Protein AF-A0A915YYY5-F1 (afdb_monomer)

Organism: NCBI:txid588596

Secondary structure (DSSP, 8-state):
--TT---TTTSPPEEEEEEEPPPPSSHHHHH-TTTTSGGG-EEEEEEE---SS---S-EEE-B-TTS-BSS--HHHHHHHHHHHHHTTTSEEEE--EEEEETTEEEEES-EEEESSTTSSGGG--HHHHH-

Structure (mmCIF, N/CA/C/O backbone):
data_AF-A0A915YYY5-F1
#
_entry.id   AF-A0A915YYY5-F1
#
loop_
_atom_site.group_PDB
_atom_site.id
_atom_site.type_symbol
_atom_site.label_atom_id
_atom_site.label_alt_id
_atom_site.label_comp_id
_atom_site.label_asym_id
_atom_site.label_entity_id
_atom_site.label_seq_id
_atom_site.pdbx_PDB_ins_code
_atom_site.Cartn_x
_atom_site.Cartn_y
_atom_site.Cartn_z
_atom_site.occupancy
_atom_site.B_iso_or_equiv
_atom_site.auth_seq_id
_atom_site.auth_comp_id
_atom_site.auth_asym_id
_atom_site.auth_atom_id
_atom_site.pdbx_PDB_model_num
ATOM 1 N N . MET A 1 1 ? 7.406 -5.696 -25.699 1.00 45.72 1 MET A N 1
ATOM 2 C CA . MET A 1 1 ? 8.692 -5.515 -24.992 1.00 45.72 1 MET A CA 1
ATOM 3 C C . MET A 1 1 ? 8.987 -4.034 -24.933 1.00 45.72 1 MET A C 1
ATOM 5 O O . MET A 1 1 ? 8.876 -3.379 -25.964 1.00 45.72 1 MET A O 1
ATOM 9 N N . ASN A 1 2 ? 9.281 -3.507 -23.746 1.00 55.66 2 ASN A N 1
ATOM 10 C CA . ASN A 1 2 ? 9.713 -2.121 -23.607 1.00 55.66 2 ASN A CA 1
ATOM 11 C C . ASN A 1 2 ? 11.108 -1.995 -24.249 1.00 55.66 2 ASN A C 1
ATOM 13 O O . ASN A 1 2 ? 11.992 -2.759 -23.863 1.00 55.66 2 ASN A O 1
ATOM 17 N N . PRO A 1 3 ? 11.330 -1.088 -25.215 1.00 59.28 3 PRO A N 1
ATOM 18 C CA . PRO A 1 3 ? 12.632 -0.941 -25.873 1.00 59.28 3 PRO A CA 1
ATOM 19 C C . PRO A 1 3 ? 13.776 -0.576 -24.911 1.00 59.28 3 PRO A C 1
ATOM 21 O O . PRO A 1 3 ? 14.937 -0.690 -25.290 1.00 59.28 3 PRO A O 1
ATOM 24 N N . ASN A 1 4 ? 13.463 -0.169 -23.676 1.00 71.38 4 ASN A N 1
ATOM 25 C CA . ASN A 1 4 ? 14.441 0.230 -22.668 1.00 71.38 4 ASN A CA 1
ATOM 26 C C . ASN A 1 4 ? 14.791 -0.866 -21.652 1.00 71.38 4 ASN A C 1
ATOM 28 O O . ASN A 1 4 ? 15.533 -0.580 -20.712 1.00 71.38 4 ASN A O 1
ATOM 32 N N . GLU A 1 5 ? 14.265 -2.089 -21.789 1.00 81.50 5 GLU A N 1
ATOM 33 C CA . GLU A 1 5 ? 14.598 -3.170 -20.857 1.00 81.50 5 GLU A CA 1
ATOM 34 C C . GLU A 1 5 ? 16.118 -3.437 -20.855 1.00 81.50 5 GLU A C 1
ATOM 36 O O . GLU A 1 5 ? 16.714 -3.638 -21.919 1.00 81.50 5 GLU A O 1
ATOM 41 N N . PRO A 1 6 ? 16.784 -3.416 -19.685 1.00 86.31 6 PRO A N 1
ATOM 42 C CA . PRO A 1 6 ? 18.218 -3.619 -19.625 1.00 86.31 6 PRO A CA 1
ATOM 43 C C . PRO A 1 6 ? 18.569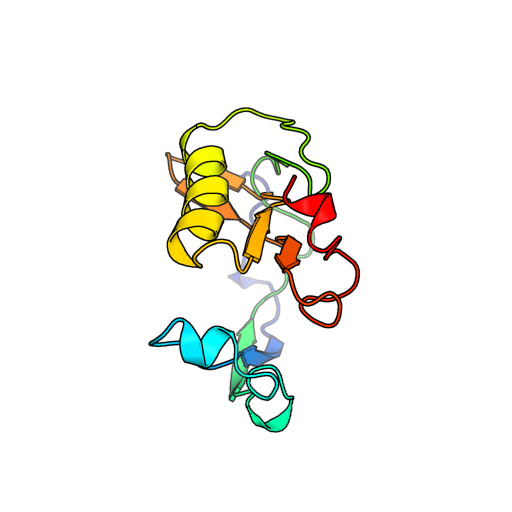 -5.071 -19.942 1.00 86.31 6 PRO A C 1
ATOM 45 O O . PRO A 1 6 ? 17.856 -6.010 -19.593 1.00 86.31 6 PRO A O 1
ATOM 48 N N . ASN A 1 7 ? 19.747 -5.278 -20.525 1.00 89.12 7 ASN A N 1
ATOM 49 C CA . ASN A 1 7 ? 20.287 -6.623 -20.650 1.00 89.12 7 ASN A CA 1
ATOM 50 C C . ASN A 1 7 ? 20.702 -7.142 -19.261 1.00 89.12 7 ASN A C 1
ATOM 52 O O . ASN A 1 7 ? 21.787 -6.854 -18.757 1.00 89.12 7 ASN A O 1
ATOM 56 N N . TRP A 1 8 ? 19.837 -7.938 -18.638 1.00 89.94 8 TRP A N 1
ATOM 57 C CA . TRP A 1 8 ? 20.064 -8.470 -17.296 1.00 89.94 8 TRP A CA 1
ATOM 58 C C . TRP A 1 8 ? 21.317 -9.339 -17.180 1.00 89.94 8 TRP A C 1
ATOM 60 O O . TRP A 1 8 ? 21.867 -9.451 -16.085 1.00 89.94 8 TRP A O 1
ATOM 70 N N . ASN A 1 9 ? 21.805 -9.931 -18.273 1.00 91.44 9 ASN A N 1
ATOM 71 C CA . ASN A 1 9 ? 22.969 -10.822 -18.245 1.00 91.44 9 ASN A CA 1
ATOM 72 C C . ASN A 1 9 ? 24.285 -10.087 -17.968 1.00 91.44 9 ASN A C 1
ATOM 74 O O . ASN A 1 9 ? 25.214 -10.700 -17.451 1.00 91.44 9 ASN A O 1
ATOM 78 N N . ILE A 1 10 ? 24.360 -8.788 -18.275 1.00 92.31 10 ILE A N 1
ATOM 79 C CA . ILE A 1 10 ? 25.585 -7.989 -18.106 1.00 92.31 10 ILE A CA 1
ATOM 80 C C . ILE A 1 10 ? 25.607 -7.178 -16.806 1.00 92.31 10 ILE A C 1
ATOM 82 O O . ILE A 1 10 ? 26.654 -6.668 -16.418 1.00 92.31 10 ILE A O 1
ATOM 86 N N . LEU A 1 11 ? 24.461 -7.038 -16.133 1.00 93.75 11 LEU A N 1
ATOM 87 C CA . LEU A 1 11 ? 24.360 -6.243 -14.914 1.00 93.75 11 LEU A CA 1
ATOM 88 C C . LEU A 1 11 ? 24.862 -7.026 -13.690 1.00 93.75 11 LEU A C 1
ATOM 90 O O . LEU A 1 11 ? 24.517 -8.207 -13.539 1.00 93.75 11 LEU A O 1
ATOM 94 N N . PRO A 1 12 ? 25.635 -6.378 -12.794 1.00 95.31 12 PRO A N 1
ATOM 95 C CA . PRO A 1 12 ? 26.172 -7.028 -11.608 1.00 95.31 12 PRO A CA 1
ATOM 96 C C . PRO A 1 12 ? 25.045 -7.428 -10.651 1.00 95.31 12 PRO A C 1
ATOM 98 O O . PRO A 1 12 ? 24.119 -6.653 -10.400 1.00 95.31 12 PRO A O 1
ATOM 101 N N . LEU A 1 13 ? 25.141 -8.645 -10.111 1.00 96.12 13 LEU A N 1
ATOM 102 C CA . LEU A 1 13 ? 24.275 -9.104 -9.030 1.00 96.12 13 LEU A CA 1
ATOM 103 C C . LEU A 1 13 ? 24.707 -8.434 -7.723 1.00 96.12 13 LEU A C 1
ATOM 105 O O . LEU A 1 13 ? 25.895 -8.397 -7.409 1.00 96.12 13 LEU A O 1
ATOM 109 N N . GLN A 1 14 ? 23.742 -7.927 -6.968 1.00 96.31 14 GLN A N 1
ATOM 110 C CA . GLN A 1 14 ? 23.948 -7.344 -5.648 1.00 96.31 14 GLN A CA 1
ATOM 111 C C . GLN A 1 14 ? 23.185 -8.154 -4.609 1.00 96.31 14 GLN A C 1
ATOM 113 O O . GLN A 1 14 ? 22.155 -8.753 -4.919 1.00 96.31 14 GLN A O 1
ATOM 118 N N . GLU A 1 15 ? 23.678 -8.154 -3.375 1.00 96.56 15 GLU A N 1
ATOM 119 C CA . GLU A 1 15 ? 22.966 -8.703 -2.225 1.00 96.56 15 GLU A CA 1
ATOM 120 C C . GLU A 1 15 ? 22.432 -7.566 -1.363 1.00 96.56 15 GLU A C 1
ATOM 122 O O . GLU A 1 15 ? 23.105 -6.563 -1.125 1.00 96.56 15 GLU A O 1
ATOM 127 N N . GLY A 1 16 ? 21.205 -7.725 -0.890 1.00 95.38 16 GLY A N 1
ATOM 128 C CA . GLY A 1 16 ? 20.570 -6.801 0.031 1.00 95.38 16 GLY A CA 1
ATOM 129 C C . GLY A 1 16 ? 19.656 -7.530 0.991 1.00 95.38 16 GLY A C 1
ATOM 130 O O . GLY A 1 16 ? 19.576 -8.758 1.011 1.00 95.38 16 GLY A O 1
ATOM 131 N N . VAL A 1 17 ? 18.952 -6.747 1.797 1.00 95.44 17 VAL A N 1
ATOM 132 C CA . VAL A 1 17 ? 18.006 -7.256 2.783 1.00 95.44 17 VAL A CA 1
ATOM 133 C C . VAL A 1 17 ? 16.642 -6.676 2.467 1.00 95.44 17 VAL A C 1
ATOM 135 O O . VAL A 1 17 ? 16.476 -5.458 2.440 1.00 95.44 17 VAL A O 1
ATOM 138 N N . VAL A 1 18 ? 15.667 -7.552 2.246 1.00 94.12 18 VAL A N 1
ATOM 139 C CA . VAL A 1 18 ? 14.259 -7.160 2.207 1.00 94.12 18 VAL A CA 1
ATOM 140 C C . VAL A 1 18 ? 13.659 -7.348 3.591 1.00 94.12 18 VAL A C 1
ATOM 142 O O . VAL A 1 18 ? 14.019 -8.275 4.319 1.00 94.12 18 VAL A O 1
ATOM 145 N N . MET A 1 19 ? 12.777 -6.428 3.958 1.00 94.38 19 MET A N 1
ATOM 146 C CA . MET A 1 19 ? 12.203 -6.297 5.285 1.00 94.38 19 MET A CA 1
ATOM 147 C C . MET A 1 19 ? 10.686 -6.160 5.170 1.00 94.38 19 MET A C 1
ATOM 149 O O . MET A 1 19 ? 10.214 -5.352 4.374 1.00 94.38 19 MET A O 1
ATOM 153 N N . TRP A 1 20 ? 9.922 -6.944 5.930 1.00 93.81 20 TRP A N 1
ATOM 154 C CA . TRP A 1 20 ? 8.458 -6.913 5.876 1.00 93.81 20 TRP A CA 1
ATOM 155 C C . TRP A 1 20 ? 7.820 -7.311 7.211 1.00 93.81 20 TRP A C 1
ATOM 15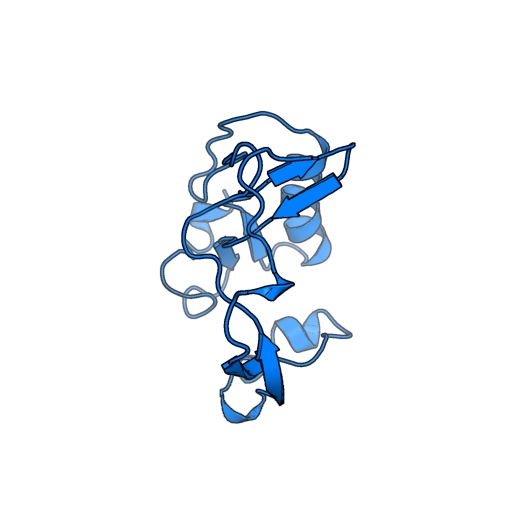7 O O . TRP A 1 20 ? 8.440 -7.974 8.040 1.00 93.81 20 TRP A O 1
ATOM 167 N N . TYR A 1 21 ? 6.571 -6.899 7.423 1.00 92.62 21 TYR A N 1
ATOM 168 C CA . TYR A 1 21 ? 5.737 -7.379 8.529 1.00 92.62 21 TYR A CA 1
ATOM 169 C C . TYR A 1 21 ? 4.983 -8.639 8.099 1.00 92.62 21 TYR A C 1
ATOM 171 O O . TYR A 1 21 ? 4.810 -8.872 6.903 1.00 92.62 21 TYR A O 1
ATOM 179 N N . HIS A 1 22 ? 4.514 -9.450 9.048 1.00 90.31 22 HIS A N 1
ATOM 180 C CA . HIS A 1 22 ? 3.669 -10.602 8.726 1.00 90.31 22 HIS A CA 1
ATOM 181 C C . HIS A 1 22 ? 2.416 -10.215 7.920 1.00 90.31 22 HIS A C 1
ATOM 183 O O . HIS A 1 22 ? 2.056 -9.051 7.780 1.00 90.31 22 HIS A O 1
ATOM 189 N N . ILE A 1 23 ? 1.750 -11.199 7.328 1.00 88.50 23 ILE A N 1
ATOM 190 C CA . ILE A 1 23 ? 0.441 -10.947 6.729 1.00 88.50 23 ILE A CA 1
ATOM 191 C C . ILE A 1 23 ? -0.581 -11.027 7.860 1.00 88.50 23 ILE A C 1
ATOM 193 O O . ILE A 1 23 ? -0.610 -12.006 8.603 1.00 88.50 23 ILE A O 1
ATOM 197 N N . LEU A 1 24 ? -1.372 -9.967 7.998 1.00 87.69 24 LEU A N 1
ATOM 198 C CA . LEU A 1 24 ? -2.435 -9.864 8.992 1.00 87.69 24 LEU A CA 1
ATOM 199 C C . LEU A 1 24 ? -3.547 -10.863 8.673 1.00 87.69 24 LEU A C 1
ATOM 201 O O . LEU A 1 24 ? -3.986 -10.945 7.526 1.00 87.69 24 LEU A O 1
ATOM 205 N N . ASN A 1 25 ? -4.047 -11.564 9.690 1.00 87.00 25 ASN A N 1
ATOM 206 C CA . ASN A 1 25 ? -5.193 -12.465 9.532 1.00 87.00 25 ASN A CA 1
ATOM 207 C C . ASN A 1 25 ? -6.515 -11.787 9.905 1.00 87.00 25 ASN A C 1
ATOM 209 O O . ASN A 1 25 ? -7.583 -12.222 9.474 1.00 87.00 25 ASN A O 1
ATOM 213 N N . THR A 1 26 ? -6.459 -10.723 10.712 1.00 90.06 26 THR A N 1
ATOM 214 C CA . THR A 1 26 ? -7.649 -10.044 11.230 1.00 90.06 26 THR A CA 1
ATOM 215 C C . THR A 1 26 ? -7.518 -8.522 11.217 1.00 90.06 26 THR A C 1
ATOM 217 O O . THR A 1 26 ? -6.429 -7.950 11.262 1.00 90.06 26 THR A O 1
ATOM 220 N N . LEU A 1 27 ? -8.668 -7.839 11.198 1.00 86.62 27 LEU A N 1
ATOM 221 C CA . LEU A 1 27 ? -8.729 -6.379 11.319 1.00 86.62 27 LEU A CA 1
ATOM 222 C C . LEU A 1 27 ? -8.288 -5.886 12.710 1.00 86.62 27 LEU A C 1
ATOM 224 O O . LEU A 1 27 ? -7.844 -4.750 12.845 1.00 86.62 27 LEU A O 1
ATOM 228 N N . GLU A 1 28 ? -8.403 -6.715 13.747 1.00 90.19 28 GLU A N 1
ATOM 229 C CA . GLU A 1 28 ? -7.983 -6.335 15.100 1.00 90.19 28 GLU A CA 1
ATOM 230 C C . GLU A 1 28 ? -6.456 -6.302 15.225 1.00 90.19 28 GLU A C 1
ATOM 232 O O . GLU A 1 28 ? -5.920 -5.346 15.780 1.00 90.19 28 GLU A O 1
ATOM 237 N N . GLU A 1 29 ? -5.744 -7.245 14.599 1.00 90.88 29 GLU A N 1
ATOM 238 C CA . GLU A 1 29 ? -4.279 -7.181 14.478 1.00 90.88 29 GLU A CA 1
ATOM 239 C C . GLU A 1 29 ? -3.830 -5.911 13.747 1.00 90.88 29 GLU A C 1
ATOM 241 O O . GLU A 1 29 ? -2.867 -5.263 14.156 1.00 90.88 29 GLU A O 1
ATOM 246 N N . LEU A 1 30 ? -4.561 -5.495 12.701 1.00 89.12 30 LEU A N 1
ATOM 247 C CA . LEU A 1 30 ? -4.257 -4.250 11.998 1.00 89.12 30 LEU A CA 1
ATOM 248 C C . LEU A 1 30 ? -4.309 -3.056 12.948 1.00 89.12 30 LEU A C 1
ATOM 250 O O . LEU A 1 30 ? -3.528 -2.130 12.768 1.00 89.12 30 LEU A O 1
ATOM 254 N N . LYS A 1 31 ? -5.214 -3.039 13.929 1.00 90.62 31 LYS A N 1
ATOM 255 C CA . LYS A 1 31 ? -5.388 -1.928 14.878 1.00 90.62 31 LYS A CA 1
ATOM 256 C C . LYS A 1 31 ? -4.397 -1.958 16.039 1.00 90.62 31 LYS A C 1
ATOM 258 O O . LYS A 1 31 ? -4.296 -0.945 16.732 1.00 90.62 31 LYS A O 1
ATOM 263 N N . ASP A 1 32 ? -3.669 -3.056 16.238 1.00 91.44 32 ASP A N 1
ATOM 264 C CA . ASP A 1 32 ? -2.689 -3.170 17.315 1.00 91.44 32 ASP A CA 1
ATOM 265 C C . ASP A 1 32 ? -1.599 -2.088 17.153 1.00 91.44 32 ASP A C 1
ATOM 267 O O . ASP A 1 32 ? -0.901 -2.045 16.128 1.00 91.44 32 ASP A O 1
ATOM 271 N N . PRO A 1 33 ? -1.434 -1.182 18.138 1.00 87.69 33 PRO A N 1
ATOM 272 C CA . PRO A 1 33 ? -0.419 -0.136 18.077 1.00 87.69 33 PRO A CA 1
ATOM 273 C C . PRO A 1 33 ? 1.008 -0.694 18.028 1.00 87.69 33 PRO A C 1
ATOM 275 O O . PRO A 1 33 ? 1.899 -0.013 17.527 1.00 87.69 33 PRO A O 1
ATOM 278 N N . ASN A 1 34 ? 1.229 -1.923 18.500 1.00 89.19 34 ASN A N 1
ATOM 279 C CA . ASN A 1 34 ? 2.538 -2.559 18.497 1.00 89.19 34 ASN A CA 1
ATOM 280 C C . ASN A 1 34 ? 2.863 -3.251 17.177 1.00 89.19 34 ASN A C 1
ATOM 282 O O . ASN A 1 34 ? 4.017 -3.612 16.967 1.00 89.19 34 ASN A O 1
ATOM 286 N N . TYR A 1 35 ? 1.887 -3.434 16.282 1.00 89.44 35 TYR A N 1
ATOM 287 C CA . TYR A 1 35 ? 2.065 -4.233 15.074 1.00 89.44 35 TYR A CA 1
ATOM 288 C C . TYR A 1 35 ? 3.230 -3.740 14.203 1.00 89.44 35 TYR A C 1
ATOM 290 O O . TYR A 1 35 ? 4.134 -4.509 13.882 1.00 89.44 35 TYR A O 1
ATOM 298 N N . PHE A 1 36 ? 3.264 -2.437 13.902 1.00 88.38 36 PHE A N 1
ATOM 299 C CA . PHE A 1 36 ? 4.296 -1.826 13.056 1.00 88.38 36 PHE A CA 1
ATOM 300 C C . PHE A 1 36 ? 5.606 -1.509 13.798 1.00 88.38 36 PHE A C 1
ATOM 302 O O . PHE A 1 36 ? 6.428 -0.729 13.314 1.00 88.38 36 PHE A O 1
ATOM 309 N N . ASN A 1 37 ? 5.857 -2.123 14.953 1.00 89.94 37 ASN A N 1
ATOM 310 C CA . ASN A 1 37 ? 7.122 -1.953 15.658 1.00 89.94 37 ASN A CA 1
ATOM 311 C C . ASN A 1 37 ? 8.266 -2.671 14.940 1.00 89.94 37 ASN A C 1
ATOM 313 O O . ASN A 1 37 ? 8.106 -3.765 14.402 1.00 89.94 37 ASN A O 1
ATOM 317 N N . LYS A 1 38 ? 9.468 -2.090 15.008 1.00 89.75 38 LYS A N 1
ATOM 318 C CA . LYS A 1 38 ? 10.682 -2.668 14.409 1.00 89.75 38 LYS A CA 1
ATOM 319 C C . LYS A 1 38 ? 10.997 -4.085 14.915 1.00 89.75 38 LYS A C 1
ATOM 321 O O . LYS A 1 38 ? 11.626 -4.851 14.200 1.00 89.75 38 LYS A O 1
ATOM 326 N N . SER A 1 39 ? 10.549 -4.445 16.118 1.00 92.25 39 SER A N 1
ATOM 327 C CA . SER A 1 39 ? 10.677 -5.801 16.670 1.00 92.25 39 SER A CA 1
ATOM 328 C C . SER A 1 39 ? 9.894 -6.865 15.894 1.00 92.25 39 SER A C 1
ATOM 330 O O . SER A 1 39 ? 10.236 -8.037 15.986 1.00 92.25 39 SER A O 1
ATOM 332 N N . ASN A 1 40 ? 8.864 -6.468 15.141 1.00 91.81 40 ASN A N 1
ATOM 333 C CA . ASN A 1 40 ? 7.979 -7.372 14.399 1.00 91.81 40 ASN A CA 1
ATOM 334 C C . ASN A 1 40 ? 8.350 -7.473 12.911 1.00 91.81 40 ASN A C 1
ATOM 336 O O . ASN A 1 40 ? 7.608 -8.056 12.120 1.00 91.81 40 ASN A O 1
ATOM 340 N N . LEU A 1 41 ? 9.469 -6.862 12.516 1.00 94.38 41 LEU A N 1
ATOM 341 C CA . LEU A 1 41 ? 9.974 -6.896 11.154 1.00 94.38 41 LEU A CA 1
ATOM 342 C C . LEU A 1 41 ? 10.766 -8.177 10.912 1.00 94.38 41 LEU A C 1
ATOM 344 O O . LEU A 1 41 ? 11.747 -8.465 11.597 1.00 94.38 41 LEU A O 1
ATOM 348 N N . PHE A 1 42 ? 10.368 -8.900 9.875 1.00 94.62 42 PHE A N 1
ATOM 349 C CA . PHE A 1 42 ? 11.136 -9.994 9.310 1.00 94.62 42 PHE A CA 1
ATOM 350 C C . PHE A 1 42 ? 12.120 -9.440 8.307 1.00 94.62 42 PHE A C 1
ATOM 352 O O . PHE A 1 42 ? 11.843 -8.452 7.626 1.00 94.62 42 PHE A O 1
ATOM 359 N N . SER A 1 43 ? 13.269 -10.092 8.213 1.00 95.69 43 SER A N 1
ATOM 360 C CA . SER A 1 43 ? 14.280 -9.772 7.226 1.00 95.69 43 SER A CA 1
ATOM 361 C C . SER A 1 43 ? 14.761 -11.036 6.533 1.00 95.69 43 SER A C 1
ATOM 363 O O . SER A 1 43 ? 14.785 -12.125 7.110 1.00 95.69 43 SER A O 1
ATOM 365 N N . LYS A 1 44 ? 15.130 -10.896 5.262 1.00 96.25 44 LYS A N 1
ATOM 366 C CA . LYS A 1 44 ? 15.742 -11.971 4.484 1.00 96.25 44 LYS A CA 1
ATOM 367 C C . LYS A 1 44 ? 16.700 -11.389 3.465 1.00 96.25 44 LYS A C 1
ATOM 369 O O . LYS A 1 44 ? 16.423 -10.348 2.867 1.00 96.25 44 LYS A O 1
ATOM 374 N N . SER A 1 45 ? 17.807 -12.091 3.258 1.00 96.56 45 SER A N 1
ATOM 375 C CA . SER A 1 45 ? 18.738 -11.774 2.184 1.00 96.56 45 SER A CA 1
ATOM 376 C C . SER A 1 45 ? 18.080 -12.014 0.830 1.00 96.56 45 SER A C 1
ATOM 378 O O . SER A 1 45 ? 17.471 -13.061 0.593 1.00 96.56 45 SER A O 1
ATOM 380 N N . LEU A 1 46 ? 18.211 -11.039 -0.058 1.00 96.06 46 LEU A N 1
ATOM 381 C CA . LEU A 1 46 ? 17.724 -11.095 -1.425 1.00 96.06 46 LEU A CA 1
ATOM 382 C C . LEU A 1 46 ? 18.849 -10.666 -2.362 1.00 96.06 46 LEU A C 1
ATOM 384 O O . LEU A 1 46 ? 19.503 -9.652 -2.126 1.00 96.06 46 LEU A O 1
ATOM 388 N N . SER A 1 47 ? 19.034 -11.415 -3.444 1.00 95.94 47 SER A N 1
ATOM 389 C CA . SER A 1 47 ? 19.907 -11.005 -4.539 1.00 95.94 47 SER A CA 1
ATOM 390 C C . SER A 1 47 ? 19.086 -10.290 -5.610 1.00 95.94 47 SER A C 1
ATOM 392 O O . SER A 1 47 ? 18.034 -10.783 -6.018 1.00 95.94 47 SER A O 1
ATOM 394 N N . PHE A 1 48 ? 19.551 -9.134 -6.072 1.0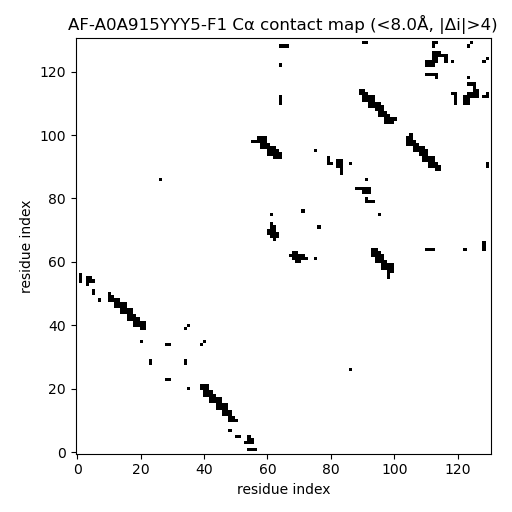0 93.94 48 PHE A N 1
ATOM 395 C CA . PHE A 1 48 ? 18.842 -8.300 -7.043 1.00 93.94 48 PHE A CA 1
ATOM 396 C C . PHE A 1 48 ? 19.813 -7.632 -8.023 1.00 93.94 48 PHE A C 1
ATOM 398 O O . PHE A 1 48 ? 21.023 -7.586 -7.800 1.00 93.94 48 PHE A O 1
ATOM 405 N N . LYS A 1 49 ? 19.281 -7.133 -9.140 1.00 94.00 49 LYS A N 1
ATOM 406 C CA . LYS A 1 49 ? 20.020 -6.349 -10.138 1.00 94.00 49 LYS A CA 1
ATOM 407 C C . LYS A 1 49 ? 19.354 -4.989 -10.279 1.00 94.00 49 LYS A C 1
ATOM 409 O O . LYS A 1 49 ? 18.131 -4.896 -10.248 1.00 94.00 49 LYS A O 1
ATOM 414 N N . ILE A 1 50 ? 20.161 -3.948 -10.440 1.00 90.38 50 ILE A N 1
ATOM 415 C CA . ILE A 1 50 ? 19.683 -2.577 -10.625 1.00 90.38 50 ILE A CA 1
ATOM 416 C C . ILE A 1 50 ? 19.872 -2.208 -12.091 1.00 90.38 50 ILE A C 1
ATOM 418 O O . ILE A 1 50 ? 20.966 -2.369 -12.633 1.00 90.38 50 ILE A O 1
ATOM 422 N N . ALA A 1 51 ? 18.818 -1.712 -12.729 1.00 88.62 51 ALA A N 1
ATOM 423 C CA . ALA A 1 51 ? 18.924 -1.161 -14.070 1.00 88.62 51 ALA A CA 1
ATOM 424 C C . ALA A 1 51 ? 19.700 0.160 -14.059 1.00 88.62 51 ALA A C 1
ATOM 426 O O . ALA A 1 51 ? 19.534 0.979 -13.158 1.00 88.62 51 ALA A O 1
ATOM 427 N N . SER A 1 52 ? 20.515 0.395 -15.085 1.00 85.06 52 SER A N 1
ATOM 428 C CA . SER A 1 52 ? 21.286 1.637 -15.223 1.00 85.06 52 SER A CA 1
ATOM 429 C C . SER A 1 52 ? 20.417 2.877 -15.460 1.00 85.06 52 SER A C 1
ATOM 431 O O . SER A 1 52 ? 20.879 3.993 -15.243 1.00 85.06 52 SER A O 1
ATOM 433 N N . GLN A 1 53 ? 19.173 2.690 -15.904 1.00 83.00 53 GLN A N 1
ATOM 434 C CA . GLN A 1 53 ? 18.183 3.740 -16.126 1.00 83.00 53 GLN A CA 1
ATOM 435 C C . GLN A 1 53 ? 16.765 3.184 -15.918 1.00 83.00 53 GLN A C 1
ATOM 437 O O . GLN A 1 53 ? 16.576 1.973 -16.061 1.00 83.00 53 GLN A O 1
ATOM 442 N N . PRO A 1 54 ? 15.762 4.024 -15.601 1.00 77.06 54 PRO A N 1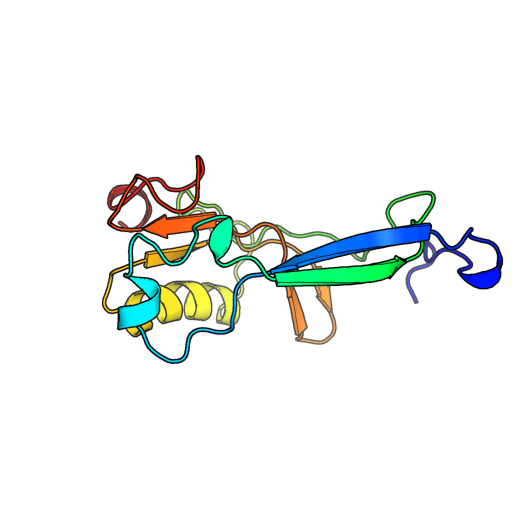
ATOM 443 C CA . PRO A 1 54 ? 14.365 3.600 -15.536 1.00 77.06 54 PRO A CA 1
ATOM 444 C C . PRO A 1 54 ? 13.895 3.001 -16.867 1.00 77.06 54 PRO A C 1
ATOM 446 O O . PRO A 1 54 ? 14.205 3.525 -17.935 1.00 77.06 54 PRO A O 1
ATOM 449 N N . PHE A 1 55 ? 13.141 1.905 -16.804 1.00 77.81 55 PHE A N 1
ATOM 450 C CA . PHE A 1 55 ? 12.733 1.139 -17.990 1.00 77.81 55 PHE A CA 1
ATOM 451 C C . PHE A 1 55 ? 11.293 0.607 -17.900 1.00 77.81 55 PHE A C 1
ATOM 453 O O . PHE A 1 55 ? 10.930 -0.366 -18.560 1.00 77.81 55 PHE A O 1
ATOM 460 N N . SER A 1 56 ? 10.447 1.241 -17.086 1.00 70.38 56 SER A N 1
ATOM 461 C CA . SER A 1 56 ? 9.029 0.897 -16.983 1.00 70.38 56 SER A CA 1
ATOM 462 C C . SER A 1 56 ? 8.223 1.390 -18.185 1.00 70.38 56 SER A C 1
ATOM 464 O O . SER A 1 56 ? 8.641 2.292 -18.913 1.00 70.38 56 SER A O 1
ATOM 466 N N . ALA A 1 57 ? 7.043 0.797 -18.384 1.00 71.31 57 ALA A N 1
ATOM 467 C CA . ALA A 1 57 ? 5.998 1.407 -19.204 1.00 71.31 57 ALA A CA 1
ATOM 468 C C . ALA A 1 57 ? 5.554 2.761 -18.601 1.00 71.31 57 ALA A C 1
ATOM 470 O O . ALA A 1 57 ? 6.048 3.168 -17.544 1.00 71.31 57 ALA A O 1
ATOM 471 N N . GLU A 1 58 ? 4.660 3.469 -19.293 1.00 84.38 58 GLU A N 1
ATOM 472 C CA . GLU A 1 58 ? 4.167 4.788 -18.887 1.00 84.38 58 GLU A CA 1
ATOM 473 C C . GLU A 1 58 ? 3.643 4.760 -17.442 1.00 84.38 58 GLU A C 1
ATOM 475 O O . GLU A 1 58 ? 2.661 4.088 -17.127 1.00 84.38 58 GLU A O 1
ATOM 480 N N . TYR A 1 59 ? 4.351 5.464 -16.559 1.00 89.88 59 TYR A N 1
ATOM 481 C CA . TYR A 1 59 ? 3.958 5.631 -15.170 1.00 89.88 59 TYR A CA 1
ATOM 482 C C . TYR A 1 59 ? 2.775 6.589 -15.087 1.00 89.88 59 TYR A C 1
ATOM 484 O O . TYR A 1 59 ? 2.799 7.669 -15.680 1.00 89.88 59 TYR A O 1
ATOM 492 N N . LYS A 1 60 ? 1.776 6.222 -14.292 1.00 93.19 60 LYS A N 1
ATOM 493 C CA . LYS A 1 60 ? 0.555 6.992 -14.096 1.00 93.19 60 LYS A CA 1
ATOM 494 C C . LYS A 1 60 ? 0.262 7.147 -12.617 1.00 93.19 60 LYS A C 1
ATOM 496 O O . LYS A 1 60 ? 0.439 6.225 -11.826 1.00 93.19 60 LYS A O 1
ATOM 501 N N . ARG A 1 61 ? -0.247 8.319 -12.258 1.00 96.00 61 ARG A N 1
ATOM 502 C CA . ARG A 1 61 ? -0.947 8.538 -10.994 1.00 96.00 61 ARG A CA 1
ATOM 503 C C . ARG A 1 61 ? -2.438 8.548 -11.309 1.00 96.00 61 ARG A C 1
ATOM 505 O O . ARG A 1 61 ? -2.848 9.272 -12.215 1.00 96.00 61 ARG A O 1
ATOM 512 N N . PHE A 1 62 ? -3.224 7.743 -10.601 1.00 97.25 62 PHE A N 1
ATOM 513 C CA . PHE A 1 62 ? -4.661 7.570 -10.852 1.00 97.25 62 PHE A CA 1
ATOM 514 C C . PHE A 1 62 ? -5.505 8.438 -9.918 1.00 97.25 62 PHE A C 1
ATOM 516 O O . PHE A 1 62 ? -6.449 9.093 -10.361 1.00 97.25 62 PHE A O 1
ATOM 523 N N . ASN A 1 63 ? -5.106 8.514 -8.648 1.00 97.62 63 ASN A N 1
ATOM 524 C CA . ASN A 1 63 ? -5.652 9.450 -7.676 1.00 97.62 63 ASN A CA 1
ATOM 525 C C . ASN A 1 63 ? -4.555 9.981 -6.746 1.00 97.62 63 ASN A C 1
ATOM 527 O O . ASN A 1 63 ? -3.433 9.476 -6.742 1.00 97.62 63 ASN A O 1
ATOM 531 N N . THR A 1 64 ? -4.871 11.027 -5.985 1.00 96.56 64 THR A N 1
ATOM 532 C CA . THR A 1 64 ? -3.981 11.625 -4.983 1.00 96.56 64 THR A CA 1
ATOM 533 C C . THR A 1 64 ? -4.483 11.350 -3.570 1.00 96.56 64 THR A C 1
ATOM 535 O O . THR A 1 64 ? -5.663 11.086 -3.336 1.00 96.56 64 THR A O 1
ATOM 538 N N . ASN A 1 65 ? -3.613 11.534 -2.580 1.00 93.94 65 ASN A N 1
ATOM 539 C CA . ASN A 1 65 ? -4.003 11.526 -1.170 1.00 93.94 65 ASN A CA 1
ATOM 540 C C . ASN A 1 65 ? -4.820 12.760 -0.723 1.00 93.94 65 ASN A C 1
ATOM 542 O O . ASN A 1 65 ? -5.089 12.910 0.465 1.00 93.94 65 ASN A O 1
ATOM 546 N N . THR A 1 66 ? -5.215 13.645 -1.642 1.00 93.94 66 THR A N 1
ATOM 547 C CA . THR A 1 66 ? -6.103 14.794 -1.384 1.00 93.94 66 THR A CA 1
ATOM 548 C C . THR A 1 66 ? -7.468 14.637 -2.062 1.00 93.94 66 THR A C 1
ATOM 550 O O . THR A 1 66 ? -8.181 15.624 -2.213 1.00 93.94 66 THR A O 1
ATOM 553 N N . GLY A 1 67 ? -7.800 13.433 -2.542 1.00 91.38 67 GLY A N 1
ATOM 554 C CA . GLY A 1 67 ? -9.093 13.134 -3.169 1.00 91.38 67 GLY A CA 1
ATOM 555 C C . GLY A 1 67 ? -9.218 13.553 -4.637 1.00 91.38 67 GLY A C 1
ATOM 556 O O . GLY A 1 67 ? -10.316 13.532 -5.186 1.00 91.38 67 GLY A O 1
ATOM 557 N N . VAL A 1 68 ? -8.123 13.940 -5.301 1.00 96.25 68 VAL A N 1
ATOM 558 C CA . VAL A 1 68 ? -8.158 14.299 -6.727 1.00 96.25 68 VAL A CA 1
ATOM 559 C C . VAL A 1 68 ? -7.987 13.038 -7.567 1.00 96.25 68 VAL A C 1
ATOM 561 O O . VAL A 1 68 ? -6.966 12.364 -7.453 1.00 96.25 68 VAL A O 1
ATOM 564 N N . ILE A 1 69 ? -8.952 12.752 -8.443 1.00 97.25 69 ILE A N 1
ATOM 565 C CA . ILE A 1 69 ? -8.840 11.709 -9.471 1.00 97.25 69 ILE A CA 1
ATOM 566 C C . ILE A 1 69 ? -8.153 12.328 -10.689 1.00 97.25 69 ILE A C 1
ATOM 568 O O . ILE A 1 69 ? -8.703 13.221 -11.334 1.00 97.25 69 ILE A O 1
ATOM 572 N N . THR A 1 70 ? -6.941 11.875 -10.990 1.00 96.69 70 THR A N 1
ATOM 573 C CA . THR A 1 70 ? -6.149 12.348 -12.133 1.00 96.69 70 THR A CA 1
ATOM 574 C C . THR A 1 70 ? -6.436 11.541 -13.393 1.00 96.69 70 THR A C 1
ATOM 576 O O . THR A 1 70 ? -6.505 12.111 -14.478 1.00 96.69 70 THR A O 1
ATOM 579 N N . GLU A 1 71 ? -6.665 10.233 -13.258 1.00 95.31 71 GLU A N 1
ATOM 580 C CA . GLU A 1 71 ? -7.087 9.360 -14.354 1.00 95.31 71 GLU A CA 1
ATOM 581 C C . GLU A 1 71 ? -8.093 8.331 -13.834 1.00 95.31 71 GLU A C 1
ATOM 583 O O . GLU A 1 71 ? -7.765 7.476 -13.012 1.00 95.31 71 GLU A O 1
ATOM 588 N N . LEU A 1 72 ? -9.336 8.404 -14.319 1.00 95.94 72 LEU A N 1
ATOM 589 C CA . LEU A 1 72 ? -10.405 7.548 -13.819 1.00 95.94 72 LEU A CA 1
ATOM 590 C C . LEU A 1 72 ? -10.184 6.087 -14.235 1.00 95.94 72 LEU A C 1
ATOM 592 O O . LEU A 1 72 ? -10.194 5.740 -15.421 1.00 95.94 72 LEU A O 1
ATOM 596 N N . ARG A 1 73 ? -10.062 5.220 -13.229 1.00 96.62 73 ARG A N 1
ATOM 597 C CA . ARG A 1 73 ? -10.154 3.763 -13.353 1.00 96.62 73 ARG A CA 1
ATOM 598 C C . ARG A 1 73 ? -11.144 3.240 -12.315 1.00 96.62 73 ARG A C 1
ATOM 600 O O . ARG A 1 73 ? -10.798 3.204 -11.137 1.00 96.62 73 ARG A O 1
ATOM 607 N N . PRO A 1 74 ? -12.357 2.812 -12.719 1.00 96.69 74 PRO A N 1
ATOM 608 C CA . PRO A 1 74 ? -13.396 2.399 -11.775 1.00 96.69 74 PRO A CA 1
ATOM 609 C C . PRO A 1 74 ? -12.937 1.332 -10.778 1.00 96.69 74 PRO A C 1
ATOM 611 O O . PRO A 1 74 ? -13.291 1.404 -9.609 1.00 96.69 74 PRO A O 1
ATOM 614 N N . THR A 1 75 ? -12.100 0.385 -11.209 1.00 97.38 75 THR A N 1
ATOM 615 C CA . THR A 1 75 ? -11.531 -0.657 -10.340 1.00 97.38 75 THR A CA 1
ATOM 616 C C . THR A 1 75 ? -10.648 -0.082 -9.232 1.00 97.38 75 THR A C 1
ATOM 618 O O . THR A 1 75 ? -10.706 -0.558 -8.102 1.00 97.38 75 THR A O 1
ATOM 621 N N . LEU A 1 76 ? -9.851 0.949 -9.530 1.00 97.50 76 LEU A N 1
ATOM 622 C CA . LEU A 1 76 ? -8.971 1.580 -8.547 1.00 97.50 76 LEU A CA 1
ATOM 623 C C . LEU A 1 76 ? -9.772 2.416 -7.551 1.00 97.50 76 LEU A C 1
ATOM 625 O O . LEU A 1 76 ? -9.559 2.289 -6.352 1.00 97.50 76 LEU A O 1
ATOM 629 N N . GLU A 1 77 ? -10.760 3.178 -8.018 1.00 97.69 77 GLU A N 1
ATOM 630 C CA . GLU A 1 77 ? -11.647 3.939 -7.130 1.00 97.69 77 GLU A CA 1
ATOM 631 C C . GLU A 1 77 ? -12.511 3.013 -6.256 1.00 97.69 77 GLU A C 1
ATOM 633 O O . GLU A 1 77 ? -12.684 3.248 -5.059 1.00 97.69 77 GLU A O 1
ATOM 638 N N . ALA A 1 78 ? -12.979 1.893 -6.814 1.00 98.06 78 ALA A N 1
ATOM 639 C CA . ALA A 1 78 ? -13.655 0.852 -6.049 1.00 98.06 78 ALA A CA 1
ATOM 640 C C . ALA A 1 78 ? -12.722 0.192 -5.023 1.00 98.06 78 ALA A C 1
ATOM 642 O O . ALA A 1 78 ? -13.172 -0.131 -3.929 1.00 98.06 78 ALA A O 1
ATOM 643 N N . PHE A 1 79 ? -11.432 0.016 -5.330 1.00 98.12 79 PHE A N 1
ATOM 644 C CA . PHE A 1 79 ? -10.446 -0.478 -4.368 1.00 98.12 79 PHE A CA 1
ATOM 645 C C . PHE A 1 79 ? -10.234 0.510 -3.212 1.00 98.12 79 PHE A C 1
ATOM 647 O O . PHE A 1 79 ? -10.255 0.090 -2.054 1.00 98.12 79 PHE A O 1
ATOM 654 N N . VAL A 1 80 ? -10.111 1.815 -3.497 1.00 97.75 80 VAL A N 1
ATOM 655 C CA . VAL A 1 80 ? -10.066 2.866 -2.462 1.00 97.75 80 VAL A CA 1
ATOM 656 C C . VAL A 1 80 ? -11.282 2.725 -1.539 1.00 97.75 80 VAL A C 1
ATOM 658 O O . VAL A 1 80 ? -11.118 2.512 -0.335 1.00 97.75 80 VAL A O 1
ATOM 661 N N . HIS A 1 81 ? -12.501 2.733 -2.093 1.00 97.44 81 HIS A N 1
ATOM 662 C CA . HIS A 1 81 ? -13.734 2.597 -1.305 1.00 97.44 81 HIS A CA 1
ATOM 663 C C . HIS A 1 81 ? -13.803 1.264 -0.543 1.00 97.44 81 HIS A C 1
ATOM 665 O O . HIS A 1 81 ? -14.123 1.244 0.645 1.00 97.44 81 HIS A O 1
ATOM 671 N N . PHE A 1 82 ? -13.412 0.156 -1.173 1.00 97.94 82 PHE A N 1
ATOM 672 C CA . PHE A 1 82 ? -13.361 -1.161 -0.541 1.00 97.94 82 PHE A CA 1
ATOM 673 C C . PHE A 1 82 ? -12.476 -1.166 0.708 1.00 97.94 82 PHE A C 1
ATOM 675 O O . PHE A 1 82 ? -12.878 -1.724 1.726 1.00 97.94 82 PHE A O 1
ATOM 682 N N . THR A 1 83 ? -11.296 -0.535 0.677 1.00 97.12 83 THR A N 1
ATOM 683 C CA . THR A 1 83 ? -10.416 -0.495 1.860 1.00 97.12 83 THR A CA 1
ATOM 684 C C . THR A 1 83 ? -11.054 0.248 3.035 1.00 97.12 83 THR A C 1
ATOM 686 O O . THR A 1 83 ? -10.908 -0.177 4.184 1.00 97.12 83 THR A O 1
ATOM 689 N N . TYR A 1 84 ? -11.830 1.297 2.755 1.00 97.12 84 TYR A N 1
ATOM 690 C CA . TYR A 1 84 ? -12.600 2.012 3.767 1.00 97.12 84 TYR A CA 1
ATOM 691 C C . TYR A 1 84 ? -13.690 1.129 4.387 1.00 97.12 84 TYR A C 1
ATOM 693 O O . TYR A 1 84 ? -13.734 0.963 5.608 1.00 97.12 84 TYR A O 1
ATOM 701 N N . GLU A 1 85 ? -14.517 0.493 3.556 1.00 97.31 85 GLU A N 1
ATOM 702 C CA . GLU A 1 85 ? -15.607 -0.383 4.011 1.00 97.31 85 GLU A CA 1
ATOM 703 C C . GLU A 1 85 ? -15.084 -1.614 4.760 1.00 97.31 85 GLU A C 1
ATOM 705 O O . GLU A 1 85 ? -15.526 -1.919 5.871 1.00 97.31 85 GLU A O 1
ATOM 710 N N . TYR A 1 86 ? -14.088 -2.301 4.193 1.00 94.88 86 TYR A N 1
ATOM 711 C CA . TYR A 1 86 ? -13.499 -3.510 4.771 1.00 94.88 86 TYR A CA 1
ATOM 712 C C . TYR A 1 86 ? -12.909 -3.244 6.157 1.00 94.88 86 TYR A C 1
ATOM 714 O O . TYR A 1 86 ? -13.043 -4.055 7.077 1.00 94.88 86 TYR A O 1
ATOM 722 N N . THR A 1 87 ? -12.295 -2.074 6.336 1.00 95.06 87 THR A N 1
ATOM 723 C CA . THR A 1 87 ? -11.727 -1.670 7.623 1.00 95.06 87 THR A CA 1
ATOM 724 C C . THR A 1 87 ? -12.735 -0.972 8.539 1.00 95.06 87 THR A C 1
ATOM 726 O O . THR A 1 87 ? -12.359 -0.509 9.618 1.00 95.06 87 THR A O 1
ATOM 729 N N . LYS A 1 88 ? -14.024 -0.940 8.162 1.00 94.88 88 LYS A N 1
ATOM 730 C CA . LYS A 1 88 ? -15.127 -0.307 8.907 1.00 94.88 88 LYS A CA 1
ATOM 731 C C . LYS A 1 88 ? -14.835 1.159 9.234 1.00 94.88 88 LYS A C 1
ATOM 733 O O . LYS A 1 88 ? -15.027 1.613 10.362 1.00 94.88 88 LYS A O 1
ATOM 738 N N . GLY A 1 89 ? -14.295 1.869 8.250 1.00 95.19 89 GLY A N 1
ATOM 739 C CA . GLY A 1 89 ? -13.908 3.270 8.338 1.00 95.19 89 GLY A CA 1
ATOM 740 C C . GLY A 1 89 ? -12.637 3.552 9.140 1.00 95.19 89 GLY A C 1
ATOM 741 O O . GLY A 1 89 ? -12.390 4.702 9.503 1.00 95.19 89 GLY A O 1
ATOM 742 N N . TYR A 1 90 ? -11.829 2.531 9.446 1.00 95.56 90 TYR A N 1
ATOM 743 C CA . TYR A 1 90 ? -10.578 2.709 10.185 1.00 95.56 90 TYR A CA 1
ATOM 744 C C . TYR A 1 90 ? -9.488 3.382 9.342 1.00 95.56 90 TYR A C 1
ATOM 746 O O . TYR A 1 90 ? -8.770 4.247 9.854 1.00 95.56 90 TYR A O 1
ATOM 754 N N . LEU A 1 91 ? -9.359 2.994 8.070 1.00 96.75 91 LEU A N 1
ATOM 755 C CA . LEU A 1 91 ? -8.390 3.570 7.141 1.00 96.75 91 LEU A CA 1
ATOM 756 C C . LEU A 1 91 ? -8.870 3.524 5.689 1.00 96.75 91 LEU A C 1
ATOM 758 O O . LEU A 1 91 ? -9.825 2.826 5.372 1.00 96.75 91 LEU A O 1
ATOM 762 N N . VAL A 1 92 ? -8.174 4.234 4.808 1.00 97.69 92 VAL A N 1
ATOM 763 C CA . VAL A 1 92 ? -8.345 4.168 3.352 1.00 97.69 92 VAL A CA 1
ATOM 764 C C . VAL A 1 92 ? -6.977 4.203 2.678 1.00 97.69 92 VAL A C 1
ATOM 766 O O . VAL A 1 92 ? -6.086 4.936 3.115 1.00 97.69 92 VAL A O 1
ATOM 769 N N . VAL A 1 93 ? -6.800 3.401 1.630 1.00 97.94 93 VAL A N 1
ATOM 770 C CA . VAL A 1 93 ? -5.599 3.416 0.783 1.00 97.94 93 VAL A CA 1
ATOM 771 C C . VAL A 1 93 ? -5.857 4.328 -0.416 1.00 97.94 93 VAL A C 1
ATOM 773 O O . VAL A 1 93 ? -6.869 4.176 -1.088 1.00 97.94 93 VAL A O 1
ATOM 776 N N . CYS A 1 94 ? -4.958 5.272 -0.678 1.00 97.56 94 CYS A N 1
ATOM 777 C CA . CYS A 1 94 ? -5.055 6.285 -1.735 1.00 97.56 94 CYS A CA 1
ATOM 778 C C . CYS A 1 94 ? -3.660 6.602 -2.311 1.00 97.56 94 CYS A C 1
ATOM 780 O O . CYS A 1 94 ? -2.696 5.897 -2.012 1.00 97.56 94 CYS A O 1
ATOM 782 N N . ASP A 1 95 ? -3.546 7.650 -3.135 1.00 97.44 95 ASP A N 1
ATOM 783 C CA . ASP A 1 95 ? -2.338 7.954 -3.926 1.00 97.44 95 ASP A CA 1
ATOM 784 C C . ASP A 1 95 ? -1.932 6.760 -4.802 1.00 97.44 95 ASP A C 1
ATOM 786 O O . ASP A 1 95 ? -0.772 6.354 -4.851 1.00 97.44 95 ASP A O 1
ATOM 790 N N . LEU A 1 96 ? -2.930 6.137 -5.442 1.00 98.00 96 LEU A N 1
ATOM 791 C CA . LEU A 1 96 ? -2.719 4.962 -6.277 1.00 98.00 96 LEU A CA 1
ATOM 792 C C . LEU A 1 96 ? -1.975 5.384 -7.541 1.00 98.00 96 LEU A C 1
ATOM 794 O O . LEU A 1 96 ? -2.477 6.161 -8.357 1.00 98.00 96 LEU A O 1
ATOM 798 N N . GLN A 1 97 ? -0.762 4.867 -7.692 1.00 96.38 97 GLN A N 1
ATOM 799 C CA . GLN A 1 97 ? 0.153 5.235 -8.761 1.00 96.38 97 GLN A CA 1
ATOM 800 C C . GLN A 1 97 ? 1.036 4.054 -9.150 1.00 96.38 97 GLN A C 1
ATOM 802 O O . GLN A 1 97 ? 1.327 3.191 -8.325 1.00 96.38 97 GLN A O 1
ATOM 807 N N . GLY A 1 98 ? 1.438 3.994 -10.413 1.00 94.38 98 GLY A N 1
ATOM 808 C CA . GLY A 1 98 ? 2.223 2.891 -10.945 1.00 94.38 98 GLY A CA 1
ATOM 809 C C . GLY A 1 98 ? 1.986 2.672 -12.430 1.00 94.38 98 GLY A C 1
ATOM 810 O O . GLY A 1 98 ? 1.892 3.625 -13.200 1.00 94.38 98 GLY A O 1
ATOM 811 N N . ILE A 1 99 ? 1.928 1.409 -12.836 1.00 92.31 99 ILE A N 1
ATOM 812 C CA . ILE A 1 99 ? 1.843 0.993 -14.236 1.00 92.31 99 ILE A CA 1
ATOM 813 C C . ILE A 1 99 ? 0.544 0.223 -14.452 1.00 92.31 99 ILE A C 1
ATOM 815 O O . ILE A 1 99 ? 0.180 -0.635 -13.650 1.00 92.31 99 ILE A O 1
ATOM 819 N N . GLU A 1 100 ? -0.114 0.498 -15.570 1.00 91.50 100 GLU A N 1
ATOM 820 C CA . GLU A 1 100 ? -1.232 -0.286 -16.091 1.00 91.50 100 GLU A CA 1
ATOM 821 C C . GLU A 1 100 ? -0.749 -1.096 -17.299 1.00 91.50 100 GLU A C 1
ATOM 823 O O . GLU A 1 100 ? -0.189 -0.538 -18.247 1.00 91.50 100 GLU A O 1
ATOM 828 N N . HIS A 1 101 ? -0.935 -2.415 -17.268 1.00 87.62 101 HIS A N 1
ATOM 829 C CA . HIS A 1 101 ? -0.542 -3.299 -18.361 1.00 87.62 101 HIS A CA 1
ATOM 830 C C . HIS A 1 101 ? -1.484 -4.501 -18.462 1.00 87.62 101 HIS A C 1
ATOM 832 O O . HIS A 1 101 ? -1.614 -5.244 -17.502 1.00 87.62 101 HIS A O 1
ATOM 838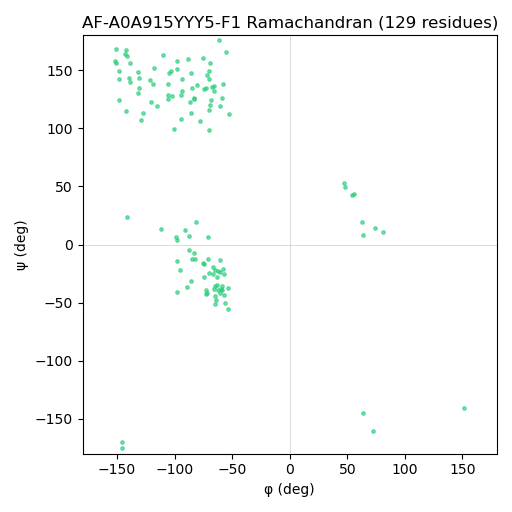 N N . ASN A 1 102 ? -2.098 -4.717 -19.632 1.00 86.31 102 ASN A N 1
ATOM 839 C CA . ASN A 1 102 ? -2.986 -5.858 -19.916 1.00 86.31 102 ASN A CA 1
ATOM 840 C C . ASN A 1 102 ? -4.042 -6.113 -18.819 1.00 86.31 102 ASN A C 1
ATOM 842 O O . ASN A 1 102 ? -4.132 -7.220 -18.300 1.00 86.31 102 ASN A O 1
ATOM 846 N N . ASP A 1 103 ? -4.809 -5.079 -18.459 1.00 87.50 103 ASP A N 1
ATOM 847 C CA . ASP A 1 103 ? -5.835 -5.109 -17.400 1.00 87.50 103 ASP A CA 1
ATOM 848 C C . ASP A 1 103 ? -5.311 -5.379 -15.973 1.00 87.50 103 ASP A C 1
ATOM 850 O O . ASP A 1 103 ? -6.093 -5.516 -15.030 1.00 87.50 103 ASP A O 1
ATOM 854 N N . GLU A 1 104 ? -3.991 -5.390 -15.781 1.00 91.94 104 GLU A N 1
ATOM 855 C CA . GLU A 1 104 ? -3.343 -5.480 -14.477 1.00 91.94 104 GLU A CA 1
ATOM 856 C C . GLU A 1 104 ? -2.768 -4.123 -14.054 1.00 91.94 104 GLU A C 1
ATOM 858 O O . GLU A 1 104 ? -2.286 -3.329 -14.869 1.00 91.94 104 GLU A O 1
ATOM 863 N N . PHE A 1 105 ? -2.780 -3.875 -12.743 1.00 93.94 105 PHE A N 1
ATOM 864 C CA . PHE A 1 105 ? -2.186 -2.689 -12.136 1.00 93.94 105 PHE A CA 1
ATOM 865 C C . PHE A 1 105 ? -1.021 -3.099 -11.241 1.00 93.94 105 PHE A C 1
ATOM 867 O O . PHE A 1 105 ? -1.206 -3.803 -10.247 1.00 93.94 105 PHE A O 1
ATOM 874 N N . LEU A 1 106 ? 0.176 -2.613 -11.562 1.00 93.31 106 LEU A N 1
ATOM 875 C CA . LEU A 1 106 ? 1.333 -2.694 -10.679 1.00 93.31 106 LEU A CA 1
ATOM 876 C C . LEU A 1 106 ? 1.504 -1.344 -9.987 1.00 93.31 106 LEU A C 1
ATOM 878 O O . LEU A 1 106 ? 2.024 -0.398 -10.580 1.00 93.31 106 LEU A O 1
ATOM 882 N N . LEU A 1 107 ? 1.034 -1.260 -8.744 1.00 95.38 107 LEU A N 1
ATOM 883 C CA . LEU A 1 107 ? 1.019 -0.026 -7.960 1.00 95.38 107 LEU A CA 1
ATOM 884 C C . LEU A 1 107 ? 2.211 0.054 -6.999 1.00 95.38 107 LEU A C 1
ATOM 886 O O . LEU A 1 107 ? 2.705 -0.963 -6.513 1.00 95.38 107 LEU A O 1
ATOM 890 N N . THR A 1 108 ? 2.649 1.274 -6.703 1.00 94.06 108 THR A N 1
ATOM 891 C CA . THR A 1 108 ? 3.739 1.578 -5.771 1.00 94.06 108 THR A CA 1
ATOM 892 C C . THR A 1 108 ? 3.426 2.832 -4.960 1.00 94.06 108 THR A C 1
ATOM 894 O O . THR A 1 108 ? 2.552 3.614 -5.324 1.00 94.06 108 THR A O 1
ATOM 897 N N . ASP A 1 109 ? 4.145 3.009 -3.851 1.00 94.69 109 ASP A N 1
ATOM 898 C CA . ASP A 1 109 ? 4.115 4.203 -2.998 1.00 94.69 109 ASP A CA 1
ATOM 899 C C . ASP A 1 109 ? 2.705 4.711 -2.629 1.00 94.69 109 ASP A C 1
ATOM 901 O O . ASP A 1 109 ? 2.427 5.903 -2.787 1.00 94.69 109 ASP A O 1
ATOM 905 N N . PRO A 1 110 ? 1.792 3.844 -2.141 1.00 96.69 110 PRO A N 1
ATOM 906 C CA . PRO A 1 110 ? 0.474 4.295 -1.723 1.00 96.69 110 PRO A CA 1
ATOM 907 C C . PRO A 1 110 ? 0.558 5.156 -0.456 1.00 96.69 110 PRO A C 1
ATOM 909 O O . PRO A 1 110 ? 1.452 5.007 0.382 1.00 96.69 110 PRO A O 1
ATOM 912 N N . SER A 1 111 ? -0.454 5.995 -0.263 1.00 97.12 111 SER A N 1
ATOM 913 C CA . SER A 1 111 ? -0.717 6.691 0.995 1.00 97.12 111 SER A CA 1
ATOM 914 C C . SER A 1 111 ? -1.869 6.030 1.748 1.00 97.12 111 SER A C 1
ATOM 916 O O . SER A 1 111 ? -2.790 5.481 1.146 1.00 97.12 111 SER A O 1
ATOM 918 N N . ILE A 1 112 ? -1.835 6.084 3.081 1.00 97.06 112 ILE A N 1
ATOM 919 C CA . ILE A 1 112 ? -2.885 5.513 3.931 1.00 97.06 112 ILE A CA 1
ATOM 920 C C . ILE A 1 112 ? -3.373 6.584 4.898 1.00 97.06 112 ILE A C 1
ATOM 922 O O . ILE A 1 112 ? -2.641 6.975 5.811 1.00 97.06 112 ILE A O 1
ATOM 926 N N . HIS A 1 113 ? -4.624 7.014 4.739 1.00 97.62 113 HIS A N 1
ATOM 927 C CA . HIS A 1 113 ? -5.283 7.831 5.757 1.00 97.62 113 HIS A CA 1
ATOM 928 C C . HIS A 1 113 ? -5.896 6.923 6.803 1.00 97.62 113 HIS A C 1
ATOM 930 O O . HIS A 1 113 ? -6.536 5.931 6.473 1.00 97.62 113 HIS A O 1
ATOM 936 N N . CYS A 1 114 ? -5.701 7.247 8.074 1.00 96.31 114 CYS A N 1
ATOM 937 C CA . CYS A 1 114 ? -6.157 6.430 9.189 1.00 96.31 114 CYS A CA 1
ATOM 938 C C . CYS A 1 114 ? -6.699 7.317 10.298 1.00 96.31 114 CYS A C 1
ATOM 940 O O . CYS A 1 114 ? -6.128 8.362 10.603 1.00 96.31 114 CYS A O 1
ATOM 942 N N . ILE A 1 115 ? -7.752 6.869 10.984 1.00 95.38 115 ILE A N 1
ATOM 943 C CA . ILE A 1 115 ? -8.313 7.612 12.122 1.00 95.38 115 ILE A CA 1
ATOM 944 C C . ILE A 1 115 ? -7.288 7.870 13.242 1.00 95.38 115 ILE A C 1
ATOM 946 O O . ILE A 1 115 ? -7.490 8.781 14.044 1.00 95.38 115 ILE A O 1
ATOM 950 N N . ASN A 1 116 ? -6.208 7.080 13.301 1.00 92.94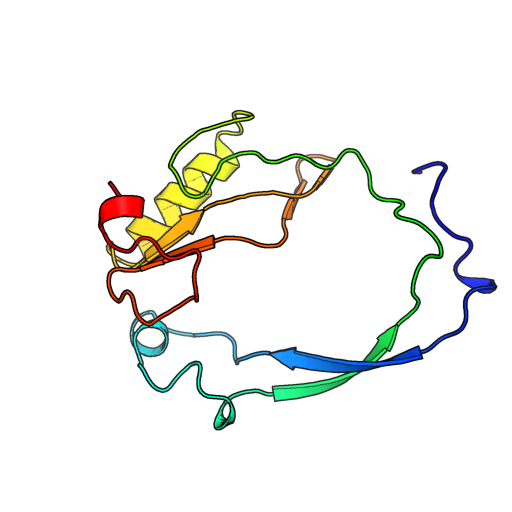 116 ASN A N 1
ATOM 951 C CA . ASN A 1 116 ? -5.051 7.332 14.150 1.00 92.94 116 ASN A CA 1
ATOM 952 C C . ASN A 1 116 ? -3.966 8.093 13.352 1.00 92.94 116 ASN A C 1
ATOM 954 O O . ASN A 1 116 ? -3.293 7.477 12.518 1.00 92.94 116 ASN A O 1
ATOM 958 N N . PRO A 1 117 ? -3.741 9.393 13.626 1.00 89.25 117 PRO A N 1
ATOM 959 C CA . PRO A 1 117 ? -2.810 10.231 12.864 1.00 89.25 117 PRO A CA 1
ATOM 960 C C . PRO A 1 117 ? -1.332 9.891 13.105 1.00 89.25 117 PRO A C 1
ATOM 962 O O . PRO A 1 117 ? -0.469 10.360 12.373 1.00 89.25 117 PRO A O 1
ATOM 965 N N . LEU A 1 118 ? -1.014 9.082 14.122 1.00 90.00 118 LEU A N 1
ATOM 966 C CA . LEU A 1 118 ? 0.364 8.679 14.423 1.00 90.00 118 LEU A CA 1
ATOM 967 C C . LEU A 1 118 ? 0.839 7.491 13.572 1.00 90.00 118 LEU A C 1
ATOM 969 O O . LEU A 1 118 ? 2.005 7.107 13.644 1.00 90.00 118 LEU A 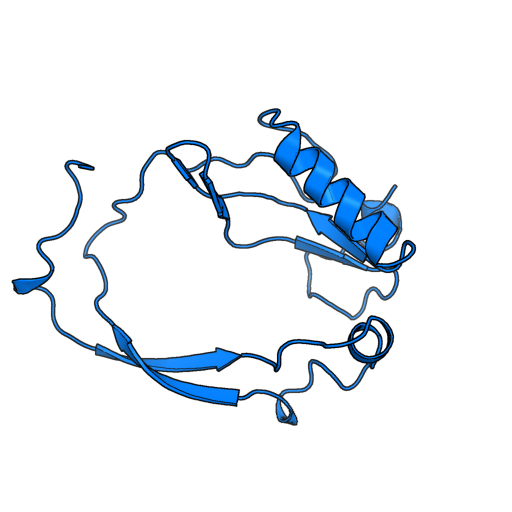O 1
ATOM 973 N N . ARG A 1 119 ? -0.054 6.879 12.786 1.00 91.06 119 ARG A N 1
ATOM 974 C CA . ARG A 1 119 ? 0.266 5.735 11.922 1.00 91.06 119 ARG A CA 1
ATOM 975 C C . ARG A 1 119 ? 0.518 6.183 10.486 1.00 91.06 119 ARG A C 1
ATOM 977 O O . ARG A 1 119 ? 0.036 7.228 10.071 1.00 91.06 119 ARG A O 1
ATOM 984 N N . PHE A 1 120 ? 1.239 5.358 9.727 1.00 91.88 120 PHE A N 1
ATOM 985 C CA . PHE A 1 120 ? 1.419 5.491 8.270 1.00 91.88 120 PHE A CA 1
ATOM 986 C C . PHE A 1 120 ? 2.133 6.764 7.783 1.00 91.88 120 PHE A C 1
ATOM 988 O O . PHE A 1 120 ? 2.104 7.091 6.602 1.00 91.88 120 PHE A O 1
ATOM 995 N N . GLY A 1 121 ? 2.861 7.436 8.676 1.00 90.75 121 GLY A N 1
ATOM 996 C CA . GLY A 1 121 ? 3.788 8.498 8.304 1.00 90.75 121 GLY A CA 1
ATOM 997 C C . GLY A 1 121 ? 3.110 9.797 7.867 1.00 90.75 121 GLY A C 1
ATOM 998 O O . GLY A 1 121 ? 1.969 10.088 8.207 1.00 90.75 121 GLY A O 1
ATOM 999 N N . ARG A 1 122 ? 3.868 10.630 7.149 1.00 94.94 122 ARG A N 1
ATOM 1000 C CA . ARG A 1 122 ? 3.526 12.043 6.898 1.00 94.94 122 ARG A CA 1
ATOM 1001 C C . ARG A 1 122 ? 2.407 12.251 5.878 1.00 94.94 122 ARG A C 1
ATOM 1003 O O . ARG A 1 122 ? 1.879 13.355 5.802 1.00 94.94 122 ARG A O 1
ATOM 1010 N N . THR A 1 123 ? 2.090 11.236 5.081 1.00 95.44 123 THR A N 1
ATOM 1011 C CA . THR A 1 123 ? 1.034 11.301 4.063 1.00 95.44 123 THR A CA 1
ATOM 1012 C C . THR A 1 123 ? -0.346 10.944 4.612 1.00 95.44 123 THR A C 1
ATOM 1014 O O . THR A 1 123 ? -1.324 11.091 3.885 1.00 95.44 123 THR A O 1
ATOM 1017 N N . ASN A 1 124 ? -0.435 10.535 5.884 1.00 96.56 124 ASN A N 1
ATOM 1018 C CA . ASN A 1 124 ? -1.687 10.325 6.598 1.00 96.56 124 ASN A CA 1
ATOM 1019 C C . ASN A 1 124 ? -2.278 11.669 7.059 1.00 96.56 124 ASN A C 1
ATOM 1021 O O . ASN A 1 124 ? -1.810 12.274 8.025 1.00 96.56 124 ASN A O 1
ATOM 1025 N N . PHE A 1 125 ? -3.343 12.118 6.400 1.00 96.00 125 PHE A N 1
ATOM 1026 C CA . PHE A 1 125 ? -4.101 13.323 6.762 1.00 96.00 125 PHE A CA 1
ATOM 1027 C C . PHE A 1 125 ? -5.268 13.035 7.715 1.00 96.00 125 PHE A C 1
ATOM 1029 O O . PHE A 1 125 ? -6.124 13.885 7.969 1.00 96.00 125 PHE A O 1
ATOM 1036 N N . GLY A 1 126 ? -5.301 11.833 8.285 1.00 95.69 126 GLY A N 1
ATOM 1037 C CA . GLY A 1 126 ? -6.287 11.427 9.266 1.00 95.69 126 GLY A CA 1
ATOM 1038 C C . GLY A 1 126 ? -7.704 11.408 8.702 1.00 95.69 126 GLY A C 1
ATOM 1039 O O . GLY A 1 126 ? -7.938 11.100 7.537 1.00 95.69 126 GLY A O 1
ATOM 1040 N N . LYS A 1 127 ? -8.670 11.770 9.550 1.00 95.12 127 LYS A N 1
ATOM 1041 C CA . LYS A 1 127 ? -10.091 11.819 9.176 1.00 95.12 127 LYS A CA 1
ATOM 1042 C C . LYS A 1 127 ? -10.395 12.841 8.083 1.00 95.12 127 LYS A C 1
ATOM 1044 O O . LYS A 1 127 ? -11.356 12.644 7.355 1.00 95.12 127 LYS A O 1
ATOM 1049 N N . GLU A 1 128 ? -9.607 13.908 7.973 1.00 94.38 128 GLU A N 1
ATOM 1050 C CA . GLU A 1 128 ? -9.833 14.932 6.950 1.00 94.38 128 GLU A CA 1
ATOM 1051 C C . GLU A 1 128 ? -9.411 14.453 5.560 1.00 94.38 128 GLU A C 1
ATOM 1053 O O . GLU A 1 128 ? -10.025 14.860 4.589 1.00 94.38 128 GLU A O 1
ATOM 1058 N N . GLY A 1 129 ? -8.436 13.543 5.455 1.00 92.81 129 GLY A N 1
ATOM 1059 C CA . GLY A 1 129 ? -8.103 12.897 4.179 1.00 92.81 129 GLY A CA 1
ATOM 1060 C C . GLY A 1 129 ? -9.105 11.824 3.735 1.00 92.81 129 GLY A C 1
ATOM 1061 O O . GLY A 1 129 ? -9.069 11.402 2.585 1.00 92.81 129 GLY A O 1
ATOM 1062 N N . ILE A 1 130 ? -9.964 11.352 4.645 1.00 93.50 130 ILE A N 1
ATOM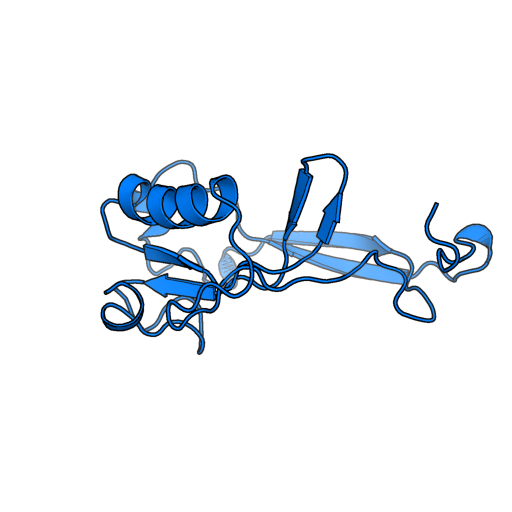 1063 C CA . ILE A 1 130 ? -11.003 10.344 4.369 1.00 93.50 130 ILE A CA 1
ATOM 1064 C C . ILE A 1 130 ? -12.292 10.986 3.830 1.00 93.50 130 ILE A C 1
ATOM 1066 O O . ILE A 1 130 ? -13.035 10.325 3.109 1.00 93.50 130 ILE A O 1
ATOM 1070 N N . LYS A 1 131 ? -12.588 12.221 4.248 1.00 83.75 131 LYS A N 1
ATOM 1071 C CA . LYS A 1 131 ? -13.803 12.958 3.873 1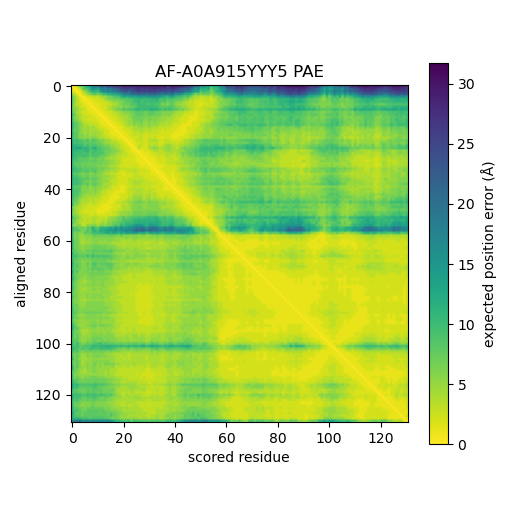.00 83.75 131 LYS A CA 1
ATOM 1072 C C . LYS A 1 131 ? -13.710 13.509 2.458 1.00 83.75 131 LYS A C 1
ATOM 1074 O O . LYS A 1 131 ? -14.786 13.568 1.826 1.00 83.75 131 LYS A O 1
#

Mean predicted aligned error: 5.27 Å

Radius of gyration: 17.69 Å; Cα contacts (8 Å, |Δi|>4): 196; chains: 1; bounding box: 42×27×44 Å

pLDDT: mean 91.72, std 7.94, range [45.72, 98.12]

Solvent-accessible surface area (backbone atoms only — not comparable to full-atom values): 7949 Å² total; per-residue (Å²): 132,62,94,58,59,68,69,68,89,79,49,67,80,42,81,46,72,50,72,47,65,78,85,78,91,46,75,66,59,68,66,41,86,67,54,86,37,79,88,51,51,45,74,44,82,44,77,49,70,75,67,97,60,90,46,74,72,77,74,44,59,30,33,39,59,81,75,47,73,72,45,94,46,71,70,59,56,49,47,28,52,45,39,21,61,76,49,72,67,44,34,33,53,33,22,46,24,33,35,76,54,94,97,40,75,54,71,50,84,63,29,37,23,23,69,55,59,89,44,72,55,90,63,20,55,14,62,71,46,72,107

Nearest PDB structures (foldseek):
  4kuj-assembly2_B  TM=8.289E-01  e=6.940E-07  Entamoeba histolytica HM-1:IMSS-B
  5e4h-assembly2_B  TM=8.147E-01  e=1.900E-06  Dictyostelium discoideum
  4zmf-assembly1_A  TM=7.028E-01  e=3.799E-06  Dictyostelium discoideum
  3lmi-assembly2_B  TM=8.059E-01  e=1.833E-05  Dictyostelium discoideum
  3lmi-assembly4_D  TM=7.121E-01  e=9.172E-06  Dictyostelium discoideum

InterPro domains:
  IPR004166 Alpha-type protein kinase, alpha-kinase domain [PF02816] (54-131)
  IPR004166 Alpha-type protein kinase, alpha-kinase domain [PS51158] (1-131)
  IPR004166 Alpha-type protein kinase, alpha-kinase domain [SM00811] (2-131)
  IPR051852 Alpha-type Protein Kinase [PTHR45992] (58-131)

Sequence (131 aa):
MNPNEPNWNILPLQEGVVMWYHILNTLEELKDPNYFNKSNLFSKSLSFKIASQPFSAEYKRFNTNTGVITELRPTLEAFVHFTYEYTKGYLVVCDLQGIEHNDEFLLTDPSIHCINPLRFGRTNFGKEGIK

Foldseek 3Di:
DQPQDDPPVPFDKDKDKDKDADDDPDLVCVVPPCRPPPVRIDIDIDIDTDRPDDGDDDKDFQFALQGRGPNDDPVVVVQQVCVCVVSVNQKGKHRWIGDDDPNDGDTDDIAMAGCDQVPRPDSHPHPNSVD